Protein AF-A0A6B2DGD4-F1 (afdb_monomer)

Mean predicted aligned error: 2.91 Å

Radius of gyration: 11.81 Å; Cα contacts (8 Å, |Δi|>4): 58; chains: 1; bounding box: 19×34×28 Å

Sequence (58 aa):
MDFTLDDTQSEIAALAAKVLGAEDDPWRALAGAGLLALALPADLDGDGLGVAEVAQVL

pLDDT: mean 93.9, std 5.35, range [68.12, 97.81]

Solvent-accessible surface area (backbone atoms only — not comparable to full-atom values): 3467 Å² total; per-residue (Å²): 137,86,85,76,73,53,70,70,38,49,50,47,31,52,50,42,54,54,43,54,72,72,44,97,51,49,67,62,39,38,52,76,69,47,68,76,29,34,64,33,48,60,95,72,77,19,70,55,43,56,70,74,49,54,54,41,70,108

Structure (mmCIF, N/CA/C/O backbone):
data_AF-A0A6B2DGD4-F1
#
_entry.id   AF-A0A6B2DGD4-F1
#
loop_
_atom_site.group_PDB
_atom_site.id
_atom_site.type_symbol
_atom_site.label_atom_id
_atom_site.label_alt_id
_atom_site.label_comp_id
_atom_site.label_asym_id
_atom_site.label_entity_id
_atom_site.label_seq_id
_atom_site.pdbx_PDB_ins_code
_atom_site.Cartn_x
_atom_site.Cartn_y
_atom_site.Cartn_z
_atom_site.occupancy
_atom_site.B_iso_or_equiv
_atom_site.auth_seq_id
_atom_site.auth_comp_id
_atom_site.auth_asym_id
_atom_site.auth_atom_id
_atom_site.pdbx_PDB_model_num
ATOM 1 N N . MET A 1 1 ? 7.049 20.677 -12.376 1.00 68.12 1 MET A N 1
ATOM 2 C CA . MET A 1 1 ? 7.137 19.545 -11.438 1.00 68.12 1 MET A CA 1
ATOM 3 C C . MET A 1 1 ? 5.724 19.298 -10.966 1.00 68.12 1 MET A C 1
ATOM 5 O O . MET A 1 1 ? 5.087 20.271 -10.579 1.00 68.12 1 MET A O 1
ATOM 9 N N . ASP A 1 2 ? 5.223 18.082 -11.140 1.00 86.62 2 ASP A N 1
ATOM 10 C CA . ASP A 1 2 ? 3.866 17.697 -10.755 1.00 86.62 2 ASP A CA 1
ATOM 11 C C . ASP A 1 2 ? 3.950 16.893 -9.456 1.00 86.62 2 ASP A C 1
ATOM 13 O O . ASP A 1 2 ? 4.805 16.018 -9.337 1.00 86.62 2 ASP A O 1
ATOM 17 N N . PHE A 1 3 ? 3.131 17.265 -8.478 1.00 88.75 3 PHE A N 1
ATOM 18 C CA . PHE A 1 3 ? 3.076 16.654 -7.147 1.00 88.75 3 PHE A CA 1
ATOM 19 C C . PHE A 1 3 ? 1.692 16.070 -6.853 1.00 88.75 3 PHE A C 1
ATOM 21 O O . PHE A 1 3 ? 1.397 15.730 -5.709 1.00 88.75 3 PHE A O 1
ATOM 28 N N . THR A 1 4 ? 0.819 16.027 -7.858 1.00 94.25 4 THR A N 1
ATOM 29 C CA . THR A 1 4 ? -0.480 15.381 -7.726 1.00 94.25 4 THR A CA 1
ATOM 30 C C . THR A 1 4 ? -0.297 13.870 -7.727 1.00 94.25 4 THR A C 1
ATOM 32 O O . THR A 1 4 ? 0.544 13.340 -8.452 1.00 94.25 4 THR A O 1
ATOM 35 N N . LEU A 1 5 ? -1.050 13.194 -6.860 1.00 94.38 5 LEU A N 1
ATOM 36 C CA . LEU A 1 5 ? -1.133 11.741 -6.889 1.00 94.38 5 LEU A CA 1
ATOM 37 C C . LEU A 1 5 ? -1.927 11.331 -8.122 1.00 94.38 5 LEU A C 1
ATOM 39 O O . LEU A 1 5 ? -2.925 11.975 -8.459 1.00 94.38 5 LEU A O 1
ATOM 43 N N . ASP A 1 6 ? -1.501 10.251 -8.760 1.00 95.94 6 ASP A N 1
ATOM 44 C CA . ASP A 1 6 ? -2.333 9.609 -9.765 1.00 95.94 6 ASP A CA 1
ATOM 45 C C . ASP A 1 6 ? -3.487 8.823 -9.116 1.00 95.94 6 ASP A C 1
ATOM 47 O O . ASP A 1 6 ? -3.610 8.720 -7.886 1.00 95.94 6 ASP A O 1
ATOM 51 N N . ASP A 1 7 ? -4.368 8.297 -9.963 1.00 97.12 7 ASP A N 1
ATOM 52 C CA . ASP A 1 7 ? -5.542 7.547 -9.521 1.00 97.12 7 ASP A CA 1
ATOM 53 C C . ASP A 1 7 ? -5.141 6.295 -8.725 1.00 97.12 7 ASP A C 1
ATOM 55 O O . ASP A 1 7 ? -5.730 6.017 -7.682 1.00 97.12 7 ASP A O 1
ATOM 59 N N . THR A 1 8 ? -4.078 5.597 -9.142 1.00 96.69 8 THR A N 1
ATOM 60 C CA . THR A 1 8 ? -3.594 4.381 -8.465 1.00 96.69 8 THR A CA 1
ATOM 61 C C . THR A 1 8 ? -3.106 4.712 -7.057 1.00 96.69 8 THR A C 1
ATOM 63 O O . THR A 1 8 ? -3.489 4.072 -6.080 1.00 96.69 8 THR A O 1
ATOM 66 N N . GLN A 1 9 ? -2.293 5.758 -6.929 1.00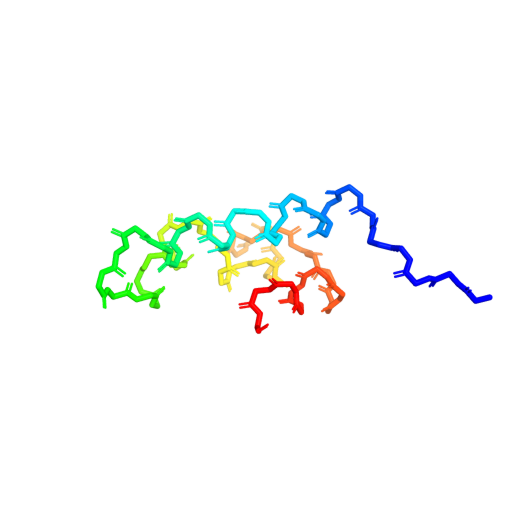 97.19 9 GLN A N 1
ATOM 67 C CA . GLN A 1 9 ? -1.770 6.229 -5.651 1.00 97.19 9 GLN A CA 1
ATOM 68 C C . GLN A 1 9 ? -2.896 6.709 -4.726 1.00 97.19 9 GLN A C 1
ATOM 70 O O . GLN A 1 9 ? -2.891 6.405 -3.532 1.00 97.19 9 GLN A O 1
ATOM 75 N N . SER A 1 10 ? -3.894 7.404 -5.277 1.00 97.44 10 SER A N 1
ATOM 76 C CA . SER A 1 10 ? -5.061 7.875 -4.524 1.00 97.44 10 SER A CA 1
ATOM 77 C C . SER A 1 10 ? -5.920 6.718 -4.004 1.00 97.44 10 SER A C 1
ATOM 79 O O . SER A 1 10 ? -6.378 6.749 -2.859 1.00 97.44 10 SER A O 1
ATOM 81 N N . GLU A 1 11 ? -6.115 5.678 -4.814 1.00 97.75 11 GLU A N 1
ATOM 82 C CA . GLU A 1 11 ? -6.856 4.475 -4.429 1.00 97.75 11 GLU A CA 1
ATOM 83 C C . GLU A 1 11 ? -6.144 3.689 -3.324 1.00 97.75 11 GLU A C 1
ATOM 85 O O . GLU A 1 11 ? -6.777 3.304 -2.335 1.00 97.75 11 GLU A O 1
ATOM 90 N N . ILE A 1 12 ? -4.824 3.511 -3.440 1.00 97.81 12 ILE A N 1
ATOM 91 C CA . ILE A 1 12 ? -4.012 2.833 -2.421 1.00 97.81 12 ILE A CA 1
ATOM 92 C C . ILE A 1 12 ? -4.068 3.600 -1.097 1.00 97.81 12 ILE A C 1
ATOM 94 O O . ILE A 1 12 ? -4.347 2.998 -0.057 1.00 97.81 12 ILE A O 1
ATOM 98 N N . ALA A 1 13 ? -3.878 4.924 -1.127 1.00 97.19 13 ALA A N 1
ATOM 99 C CA . ALA A 1 13 ? -3.945 5.766 0.067 1.00 97.19 13 ALA A CA 1
ATOM 100 C C . ALA A 1 13 ? -5.323 5.679 0.750 1.00 97.19 13 ALA A C 1
ATOM 102 O O . ALA A 1 13 ? -5.420 5.543 1.974 1.00 97.19 13 ALA A O 1
ATOM 103 N N . ALA A 1 14 ? -6.406 5.711 -0.034 1.00 97.31 14 ALA A N 1
ATOM 104 C CA . ALA A 1 14 ? -7.764 5.596 0.488 1.00 97.31 14 ALA A CA 1
ATOM 105 C C . ALA A 1 14 ? -8.034 4.220 1.122 1.00 97.31 14 ALA A C 1
ATOM 107 O O . ALA A 1 14 ? -8.663 4.138 2.183 1.00 97.31 14 ALA A O 1
ATOM 108 N N . LEU A 1 15 ? -7.552 3.136 0.503 1.00 96.81 15 LEU A N 1
ATOM 109 C CA . LEU A 1 15 ? -7.691 1.787 1.045 1.00 96.81 15 LEU A CA 1
ATOM 110 C C . LEU A 1 15 ? -6.880 1.612 2.333 1.00 96.81 15 LEU A C 1
ATOM 112 O O . LEU A 1 15 ? -7.426 1.122 3.323 1.00 96.81 15 LEU A O 1
ATOM 116 N N . ALA A 1 16 ? -5.622 2.060 2.351 1.00 96.56 16 ALA A N 1
ATOM 117 C CA . ALA A 1 16 ? -4.774 2.021 3.539 1.00 96.56 16 ALA A CA 1
ATOM 118 C C . ALA A 1 16 ? -5.431 2.768 4.709 1.00 96.56 16 ALA A C 1
ATOM 120 O O . ALA A 1 16 ? -5.598 2.196 5.787 1.00 96.56 16 ALA A O 1
ATOM 121 N N . ALA A 1 17 ? -5.916 3.994 4.481 1.00 95.94 17 ALA A N 1
ATOM 122 C CA . ALA A 1 17 ? -6.614 4.780 5.499 1.00 95.94 17 ALA A CA 1
ATOM 123 C C . ALA A 1 17 ? -7.866 4.068 6.042 1.00 95.94 17 ALA A C 1
ATOM 125 O O . ALA A 1 17 ? -8.108 4.055 7.250 1.00 95.94 17 ALA A O 1
ATOM 126 N N . LYS A 1 18 ? -8.656 3.439 5.162 1.00 95.50 18 LYS A N 1
ATOM 127 C CA . LYS A 1 18 ? -9.854 2.684 5.550 1.00 95.50 18 LYS A CA 1
ATOM 128 C C . LYS A 1 18 ? -9.516 1.478 6.427 1.00 95.50 18 LYS A C 1
ATOM 130 O O . LYS A 1 18 ? -10.203 1.237 7.415 1.00 95.50 18 LYS A O 1
ATOM 135 N N . VAL A 1 19 ? -8.498 0.712 6.047 1.00 94.94 1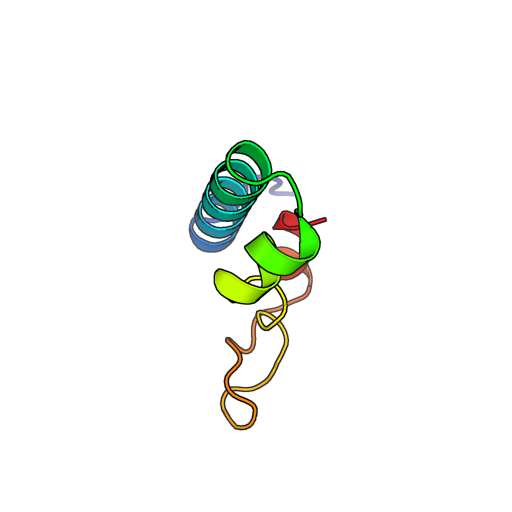9 VAL A N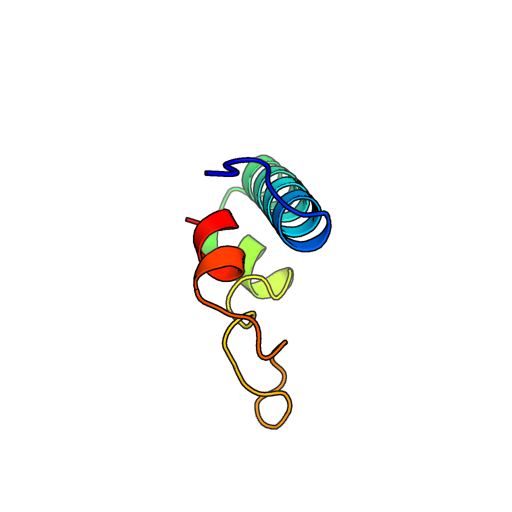 1
ATOM 136 C CA . VAL A 1 19 ? -8.094 -0.521 6.735 1.00 94.94 19 VAL A CA 1
ATOM 137 C C . VAL A 1 19 ? -7.475 -0.201 8.098 1.00 94.94 19 VAL A C 1
ATOM 139 O O 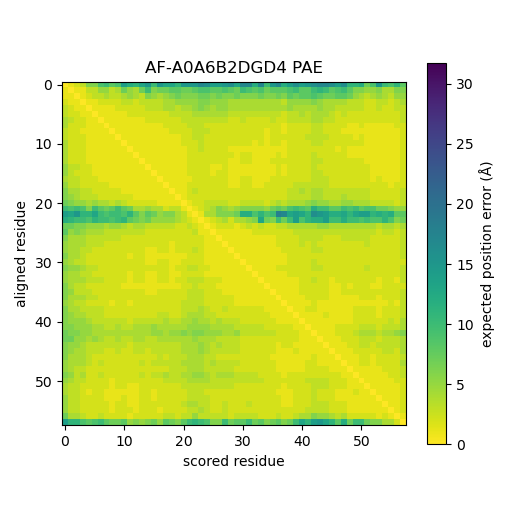. VAL A 1 19 ? -7.853 -0.805 9.100 1.00 94.94 19 VAL A O 1
ATOM 142 N N . LEU A 1 20 ? -6.605 0.810 8.158 1.00 93.69 20 LEU A N 1
ATOM 143 C CA . LEU A 1 20 ? -5.972 1.268 9.397 1.00 93.69 20 LEU A CA 1
ATOM 144 C C . LEU A 1 20 ? -6.963 1.900 10.386 1.00 93.69 20 LEU A C 1
ATOM 146 O O . LEU A 1 20 ? -6.729 1.868 11.588 1.00 93.69 20 LEU A O 1
ATOM 150 N N . GLY A 1 21 ? -8.070 2.466 9.901 1.00 91.25 21 GLY A N 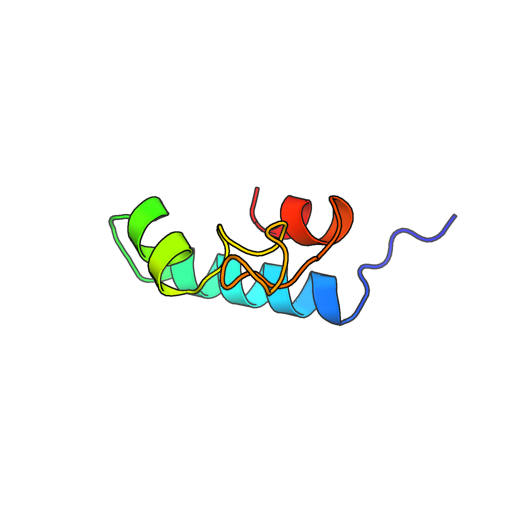1
ATOM 151 C CA . GLY A 1 21 ? -9.121 3.023 10.755 1.00 91.25 21 GLY A CA 1
ATOM 152 C C . GLY A 1 21 ? -10.091 1.991 11.344 1.00 91.25 21 GLY A C 1
ATOM 153 O O . GLY A 1 21 ? -10.920 2.365 12.174 1.00 91.25 21 GLY A O 1
ATOM 154 N N . ALA A 1 22 ? -10.041 0.730 10.901 1.00 83.50 22 ALA A N 1
ATOM 155 C CA . ALA A 1 22 ? -11.057 -0.278 11.213 1.00 83.50 22 ALA A CA 1
ATOM 156 C C . ALA A 1 22 ? -10.595 -1.388 12.175 1.00 83.50 22 ALA A C 1
ATOM 158 O O . ALA A 1 22 ? -11.446 -1.978 12.840 1.00 83.50 22 ALA A O 1
ATOM 159 N N . GLU A 1 23 ? -9.294 -1.689 12.250 1.00 80.06 23 GLU A N 1
ATOM 160 C CA . GLU A 1 23 ? -8.759 -2.792 13.063 1.00 80.06 23 GLU A CA 1
ATOM 161 C C . GLU A 1 23 ? -7.726 -2.335 14.099 1.00 80.06 23 GLU A C 1
ATOM 163 O O . GLU A 1 23 ? -6.925 -1.438 13.850 1.00 80.06 23 GLU A O 1
ATOM 168 N N . ASP A 1 24 ? -7.697 -3.034 15.238 1.00 86.88 24 ASP A N 1
ATOM 169 C CA . ASP A 1 24 ? -6.714 -2.817 16.309 1.00 86.88 24 ASP A CA 1
ATOM 170 C C . ASP A 1 24 ? -5.308 -3.352 15.952 1.00 86.88 24 ASP A C 1
ATOM 172 O O . ASP A 1 24 ? -4.319 -2.952 16.568 1.00 86.88 24 ASP A O 1
ATOM 176 N N . ASP A 1 25 ? -5.208 -4.257 14.966 1.00 94.06 25 ASP A N 1
ATOM 177 C CA . ASP A 1 25 ? -3.943 -4.802 14.449 1.00 94.06 25 ASP A CA 1
ATOM 178 C C . ASP A 1 25 ? -3.685 -4.301 13.014 1.00 94.06 25 ASP A C 1
ATOM 180 O O . ASP A 1 25 ? -4.094 -4.948 12.040 1.00 94.06 25 ASP A O 1
ATOM 184 N N . PRO A 1 26 ? -3.003 -3.151 12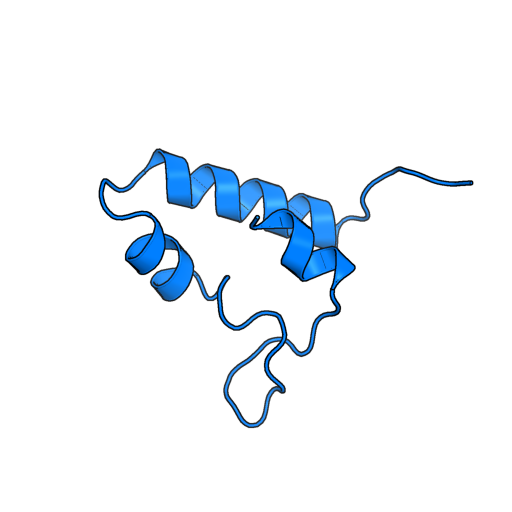.858 1.00 91.31 26 PRO A N 1
ATOM 185 C CA . PRO A 1 26 ? -2.824 -2.507 11.561 1.00 91.31 26 PRO A CA 1
ATOM 186 C C . PRO A 1 26 ? -2.011 -3.362 10.585 1.00 91.31 26 PRO A C 1
ATOM 188 O O . PRO A 1 26 ? -2.297 -3.372 9.391 1.00 91.31 26 PRO A O 1
ATOM 191 N N . TRP A 1 27 ? -1.030 -4.128 11.064 1.00 94.00 27 TRP A N 1
ATOM 192 C CA . TRP A 1 27 ? -0.176 -4.933 10.189 1.00 94.00 27 TRP A CA 1
ATOM 193 C C . TRP A 1 27 ? -0.927 -6.112 9.591 1.00 94.00 27 TRP A C 1
ATOM 195 O O . TRP A 1 27 ? -0.825 -6.372 8.391 1.00 94.00 27 TRP A O 1
ATOM 205 N N . ARG A 1 28 ? -1.718 -6.805 10.413 1.00 95.00 28 ARG A N 1
ATOM 206 C CA . ARG A 1 28 ? -2.571 -7.889 9.929 1.00 95.00 28 ARG A CA 1
ATOM 207 C C . ARG A 1 28 ? -3.647 -7.368 8.981 1.00 95.00 28 ARG A C 1
ATOM 209 O O . ARG A 1 28 ? -3.928 -8.022 7.980 1.00 95.00 28 ARG A O 1
ATOM 216 N N . ALA A 1 29 ? -4.213 -6.200 9.269 1.00 95.12 29 ALA A N 1
ATOM 217 C CA . ALA A 1 29 ? -5.229 -5.581 8.430 1.00 95.12 29 ALA A CA 1
ATOM 218 C C . ALA A 1 29 ? -4.665 -5.198 7.046 1.00 95.12 29 ALA A C 1
ATOM 220 O O . ALA A 1 29 ? -5.244 -5.567 6.023 1.00 95.12 29 ALA A O 1
ATOM 221 N N . LEU A 1 30 ? -3.492 -4.553 6.996 1.00 95.31 30 LEU A N 1
ATOM 222 C CA . LEU A 1 30 ? -2.787 -4.248 5.743 1.00 95.31 30 LEU A CA 1
ATOM 223 C C . LEU A 1 30 ? -2.440 -5.518 4.952 1.00 95.31 30 LEU A C 1
ATOM 225 O O . LEU A 1 30 ? -2.646 -5.560 3.739 1.00 95.31 30 LEU A O 1
ATOM 229 N N . ALA A 1 31 ? -1.958 -6.567 5.629 1.00 94.88 31 ALA A N 1
ATOM 230 C CA . ALA A 1 31 ? -1.661 -7.853 5.000 1.00 94.88 31 ALA A CA 1
ATOM 231 C C . ALA A 1 31 ? -2.918 -8.506 4.400 1.00 94.88 31 ALA A C 1
ATOM 233 O O . ALA A 1 31 ? -2.892 -8.962 3.261 1.00 94.88 31 ALA A O 1
ATOM 234 N N . GLY A 1 32 ? -4.032 -8.514 5.140 1.00 94.38 32 GLY A N 1
ATOM 235 C CA . GLY A 1 32 ? -5.311 -9.054 4.671 1.00 94.38 32 GLY A CA 1
ATOM 236 C C . GLY A 1 32 ? -5.916 -8.273 3.502 1.00 94.38 32 GLY A C 1
ATOM 237 O O . GLY A 1 32 ? -6.651 -8.847 2.704 1.00 94.38 32 GLY A O 1
ATOM 238 N N . ALA A 1 33 ? -5.581 -6.987 3.374 1.00 95.44 33 ALA A N 1
ATOM 239 C CA . ALA A 1 33 ? -5.960 -6.142 2.245 1.00 95.44 33 ALA A CA 1
ATOM 240 C C . ALA A 1 33 ? -4.990 -6.225 1.049 1.00 95.44 33 ALA A C 1
ATOM 242 O O . ALA A 1 33 ? -5.209 -5.536 0.058 1.00 95.44 33 ALA A O 1
ATOM 243 N N 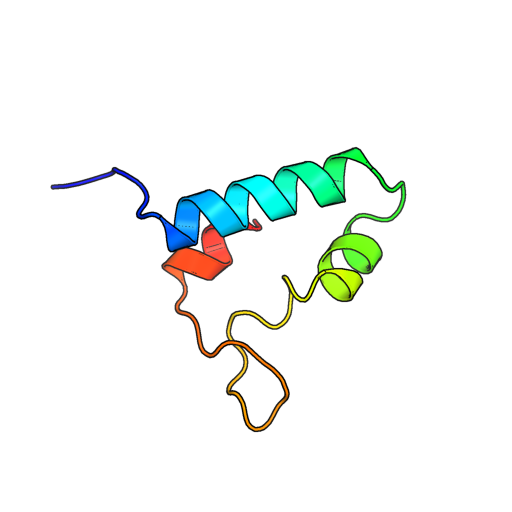. GLY A 1 34 ? -3.914 -7.020 1.134 1.00 95.50 34 GLY A N 1
ATOM 244 C CA . GLY A 1 34 ? -2.911 -7.157 0.069 1.00 95.50 34 GLY A CA 1
ATOM 245 C C . GLY A 1 34 ? -1.909 -5.999 -0.030 1.00 95.50 34 GLY A C 1
ATOM 246 O O . GLY A 1 34 ? -0.966 -6.069 -0.810 1.00 95.50 34 GLY A O 1
ATOM 247 N N . LEU A 1 35 ? -2.024 -4.967 0.814 1.00 96.38 35 LEU A N 1
ATOM 248 C CA . LEU A 1 35 ? -1.208 -3.745 0.738 1.00 96.38 35 LEU A CA 1
ATOM 249 C C . LEU A 1 35 ? 0.288 -3.967 1.024 1.00 96.38 35 LEU A C 1
ATOM 251 O O . LEU A 1 35 ? 1.111 -3.106 0.728 1.00 96.38 35 LEU A O 1
ATOM 255 N N . LEU A 1 36 ? 0.660 -5.126 1.574 1.00 96.12 36 LEU A N 1
ATOM 256 C CA . LEU A 1 36 ? 2.061 -5.510 1.779 1.00 96.12 36 LEU A CA 1
ATOM 257 C C . LEU A 1 36 ? 2.675 -6.255 0.579 1.00 96.12 36 LEU A C 1
ATOM 259 O O . LEU A 1 36 ? 3.885 -6.473 0.561 1.00 96.12 36 LEU A O 1
ATOM 263 N N . ALA A 1 37 ? 1.868 -6.635 -0.416 1.00 96.94 37 ALA A N 1
ATOM 264 C CA . ALA A 1 37 ? 2.301 -7.352 -1.616 1.00 96.94 37 ALA A CA 1
ATOM 265 C C . ALA A 1 37 ? 2.413 -6.449 -2.860 1.00 96.94 37 ALA A C 1
ATOM 267 O O . ALA A 1 37 ? 2.774 -6.936 -3.928 1.00 96.94 37 ALA A O 1
ATOM 268 N N . LEU A 1 38 ? 2.180 -5.134 -2.725 1.00 97.19 38 LEU A N 1
ATOM 269 C CA . LEU A 1 38 ? 2.149 -4.192 -3.853 1.00 97.19 38 LEU A CA 1
ATOM 270 C C . LEU A 1 38 ? 3.407 -4.270 -4.734 1.00 97.19 38 LEU A C 1
ATOM 272 O O . LEU A 1 38 ? 3.300 -4.255 -5.951 1.00 97.19 38 LEU A O 1
ATOM 276 N N . ALA A 1 39 ? 4.596 -4.394 -4.136 1.00 96.69 39 ALA A N 1
ATOM 277 C CA . ALA A 1 39 ? 5.865 -4.468 -4.870 1.00 96.69 39 ALA A CA 1
ATOM 278 C C . ALA A 1 39 ? 6.252 -5.880 -5.341 1.00 96.69 39 ALA A C 1
ATOM 280 O O . ALA A 1 39 ? 7.251 -6.039 -6.047 1.00 96.69 39 ALA A O 1
ATOM 281 N N . LEU A 1 40 ? 5.535 -6.920 -4.905 1.00 97.12 40 LEU A N 1
ATOM 282 C CA . LEU A 1 40 ? 5.857 -8.289 -5.295 1.00 97.12 40 LEU A CA 1
ATOM 283 C C . LEU A 1 40 ? 5.444 -8.525 -6.752 1.00 97.12 40 LEU A C 1
ATOM 285 O O . LEU A 1 40 ? 4.412 -8.022 -7.183 1.00 97.12 40 LEU A O 1
ATOM 289 N N . PRO A 1 41 ? 6.213 -9.306 -7.524 1.00 96.69 41 PRO A N 1
ATOM 290 C CA . PRO A 1 41 ? 5.795 -9.723 -8.854 1.00 96.69 41 PRO A CA 1
ATOM 291 C C . PRO A 1 41 ? 4.577 -10.655 -8.786 1.00 96.69 41 PRO A C 1
ATOM 293 O O . PRO A 1 41 ? 4.380 -11.365 -7.800 1.00 96.69 41 PRO A O 1
ATOM 296 N N . ALA A 1 42 ? 3.821 -10.723 -9.883 1.00 94.44 42 ALA A N 1
ATOM 297 C CA . ALA A 1 42 ? 2.627 -11.564 -9.994 1.00 94.44 42 ALA A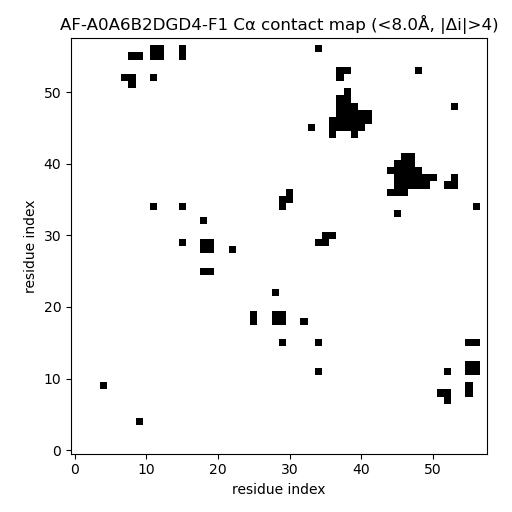 CA 1
ATOM 298 C C . ALA A 1 42 ? 2.894 -13.062 -9.744 1.00 94.44 42 ALA A C 1
ATOM 300 O O . ALA A 1 42 ? 2.037 -13.749 -9.201 1.00 94.44 42 ALA A O 1
ATOM 301 N N . ASP A 1 43 ? 4.092 -13.570 -10.064 1.00 96.44 43 ASP A N 1
ATOM 302 C CA . ASP A 1 43 ? 4.483 -14.965 -9.778 1.00 96.44 43 ASP A CA 1
ATOM 303 C C . ASP A 1 43 ? 4.584 -15.276 -8.269 1.00 96.44 43 ASP A C 1
ATOM 305 O O . ASP A 1 43 ? 4.697 -16.438 -7.877 1.00 96.44 43 ASP A O 1
ATOM 309 N N . LEU A 1 44 ? 4.578 -14.239 -7.426 1.00 96.38 44 LEU A N 1
ATOM 310 C CA . LEU A 1 44 ? 4.539 -14.313 -5.966 1.00 96.38 44 LEU A CA 1
ATOM 311 C C . LEU A 1 44 ? 3.224 -13.745 -5.401 1.00 96.38 44 LEU A C 1
ATOM 313 O O . LEU A 1 44 ? 3.205 -13.309 -4.251 1.00 96.38 44 LEU A O 1
ATOM 317 N N . ASP A 1 45 ? 2.156 -13.725 -6.205 1.00 94.88 45 ASP A N 1
ATOM 318 C CA . ASP A 1 45 ? 0.835 -13.186 -5.851 1.00 94.88 45 ASP A CA 1
ATOM 319 C C . ASP A 1 45 ? 0.860 -11.698 -5.428 1.00 94.88 45 ASP A C 1
ATOM 321 O O . ASP A 1 45 ? 0.134 -11.286 -4.523 1.00 94.88 45 ASP A O 1
ATOM 325 N N . GLY A 1 46 ? 1.712 -10.884 -6.065 1.00 95.69 46 GLY A N 1
ATOM 326 C CA . GLY A 1 46 ? 1.767 -9.430 -5.866 1.00 95.69 46 GLY A CA 1
ATOM 327 C C . GLY A 1 46 ? 1.344 -8.605 -7.086 1.00 95.69 46 GLY A C 1
ATOM 328 O O . GLY A 1 46 ? 1.096 -9.142 -8.167 1.00 95.69 46 GLY A O 1
ATOM 329 N N . ASP A 1 47 ? 1.303 -7.282 -6.915 1.00 96.00 47 ASP A N 1
ATOM 330 C CA . ASP A 1 47 ? 0.784 -6.342 -7.924 1.00 96.00 47 ASP A CA 1
ATOM 331 C C . ASP A 1 47 ? 1.864 -5.741 -8.845 1.00 96.00 47 ASP A C 1
ATOM 333 O O . ASP A 1 47 ? 1.554 -5.081 -9.837 1.00 96.00 47 ASP A O 1
ATOM 337 N N . GLY A 1 48 ? 3.146 -5.973 -8.552 1.00 96.44 48 GLY A N 1
ATOM 338 C CA . GLY A 1 48 ? 4.280 -5.520 -9.363 1.00 96.44 48 GLY A CA 1
ATOM 339 C C . GLY A 1 48 ? 4.446 -3.998 -9.435 1.00 96.44 48 GLY A C 1
ATOM 340 O O . GLY A 1 48 ? 5.047 -3.497 -10.387 1.00 96.44 48 GLY A O 1
ATOM 341 N N . LEU A 1 49 ? 3.907 -3.265 -8.460 1.00 96.31 49 LEU A N 1
ATOM 342 C CA . LEU A 1 49 ? 3.912 -1.807 -8.403 1.00 96.31 49 LEU A CA 1
ATOM 343 C C . LEU A 1 49 ? 5.251 -1.234 -7.927 1.00 96.31 49 LEU A C 1
ATOM 345 O O . LEU A 1 49 ? 6.092 -1.907 -7.323 1.00 96.31 49 LEU A O 1
ATOM 349 N N . GLY A 1 50 ? 5.450 0.050 -8.222 1.00 95.62 50 GLY A N 1
ATOM 350 C CA . GLY A 1 50 ? 6.666 0.777 -7.912 1.00 95.62 50 GLY A CA 1
ATOM 351 C C . GLY A 1 50 ? 6.693 1.356 -6.499 1.00 95.62 50 GLY A C 1
ATOM 352 O O . GLY A 1 50 ? 5.751 1.284 -5.713 1.00 95.62 50 GLY A O 1
ATOM 353 N N . VAL A 1 51 ? 7.820 1.993 -6.177 1.00 94.62 51 VAL A N 1
ATOM 354 C CA . VAL A 1 51 ? 8.040 2.624 -4.865 1.00 94.62 51 VAL A CA 1
ATOM 355 C C . VAL A 1 51 ? 7.064 3.780 -4.613 1.00 94.62 51 VAL A C 1
ATOM 357 O O . VAL A 1 51 ? 6.741 4.051 -3.461 1.00 94.62 51 VAL A O 1
ATOM 360 N N . ALA A 1 52 ? 6.586 4.453 -5.664 1.00 94.56 52 ALA A N 1
ATOM 361 C CA . ALA A 1 52 ? 5.648 5.566 -5.532 1.00 94.56 52 ALA A CA 1
ATOM 362 C C . ALA A 1 52 ? 4.281 5.105 -4.996 1.00 94.56 52 ALA A C 1
ATOM 364 O O . ALA A 1 52 ? 3.711 5.761 -4.123 1.00 94.56 52 ALA A O 1
ATOM 365 N N .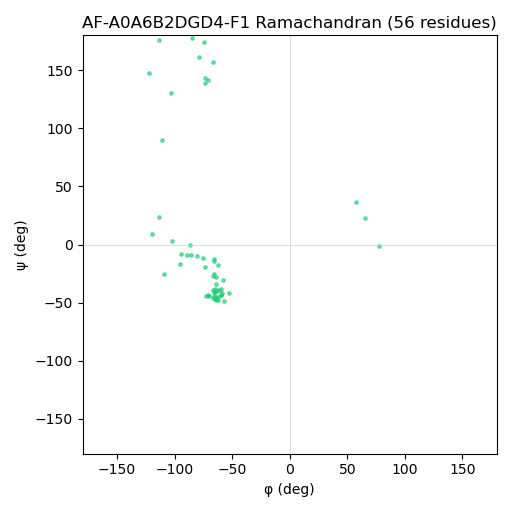 GLU A 1 53 ? 3.810 3.945 -5.451 1.00 96.38 53 GLU A N 1
ATOM 366 C CA . GLU A 1 53 ? 2.577 3.307 -4.991 1.00 96.38 53 GLU A CA 1
ATOM 367 C C . GLU A 1 53 ? 2.750 2.730 -3.581 1.00 96.38 53 GLU A C 1
ATOM 369 O O . GLU A 1 53 ? 1.918 2.962 -2.707 1.00 96.38 53 GLU A O 1
ATOM 374 N N . VAL A 1 54 ? 3.874 2.054 -3.315 1.00 96.06 54 VAL A N 1
ATOM 375 C CA . VAL A 1 54 ? 4.193 1.509 -1.981 1.00 96.06 54 VAL A CA 1
ATOM 376 C C . VAL A 1 54 ? 4.256 2.608 -0.918 1.00 96.06 54 VAL A C 1
ATOM 378 O O . VAL A 1 54 ? 3.803 2.407 0.207 1.00 96.06 54 VAL A O 1
ATOM 381 N N . ALA A 1 55 ? 4.788 3.782 -1.266 1.00 94.88 55 ALA A N 1
ATOM 382 C CA . ALA A 1 55 ? 4.904 4.909 -0.346 1.00 94.88 55 ALA A CA 1
ATOM 383 C C . ALA A 1 55 ? 3.551 5.435 0.156 1.00 94.88 55 ALA A C 1
ATOM 385 O O . ALA A 1 55 ? 3.527 6.113 1.175 1.00 94.88 55 ALA A O 1
ATOM 386 N N . GLN A 1 56 ? 2.436 5.111 -0.507 1.00 95.50 56 GLN A N 1
ATOM 387 C CA . GLN A 1 56 ? 1.103 5.529 -0.061 1.00 95.50 56 GLN A CA 1
ATOM 388 C C . GLN A 1 56 ? 0.581 4.724 1.142 1.00 95.50 56 GLN A C 1
ATOM 390 O O . GLN A 1 56 ? -0.428 5.098 1.736 1.00 95.50 56 GLN A O 1
ATOM 395 N N . VAL A 1 57 ? 1.245 3.617 1.497 1.00 91.75 57 VAL A N 1
ATOM 396 C CA . VAL A 1 57 ? 0.898 2.762 2.648 1.00 91.75 57 VAL A CA 1
ATOM 397 C C . VAL A 1 57 ? 1.710 3.127 3.906 1.00 91.75 57 VAL A C 1
ATOM 399 O O . VAL A 1 57 ? 1.341 2.711 5.005 1.00 91.75 57 VAL A O 1
ATOM 402 N N . LEU A 1 58 ? 2.810 3.878 3.754 1.00 76.44 58 LEU A N 1
ATOM 403 C CA . LEU A 1 58 ? 3.774 4.212 4.814 1.00 76.44 58 LEU A CA 1
ATOM 404 C C . LEU A 1 58 ? 3.462 5.527 5.541 1.00 76.44 58 LEU A C 1
ATOM 406 O O . LEU A 1 58 ? 2.986 6.481 4.891 1.00 76.44 58 LEU A O 1
#

Foldseek 3Di:
DDDDDDPLLVVLLVQLVVQCVPDPDSVVSCVVVLLVQQCPDVVVVHVNDDPSSNVSND

Secondary structure (DSSP, 8-state):
------HHHHHHHHHHHHHHTT-S-HHHHHHHTTTTSTTS-GGGT-----HHHHGGG-